Protein AF-A0A7C4KS42-F1 (afdb_monomer)

Radius of gyration: 18.34 Å; Cα contacts (8 Å, |Δi|>4): 132; chains: 1; bounding box: 39×32×66 Å

Sequence (143 aa):
MPRSVTRFLWTWLPLALYTGLIFSLSSIQAIPINLSFSYADKLLHGLEYFIFAFLLMRALLTVLWNRTAAKTLLLCWAVVLAVAIADESYQSIVPGRDSSPWDAVADMVGAVLGSLVFYGVFGVRLRRREERRAQTEAGAAPV

Secondary structure (DSSP, 8-state):
--HHHHHHHHHHHHHHHHHHHHHHHHTS-------SSTTHHHHHHHHHHHHHHHHHHHHHHHH-TTS-HHHHHHHHHHHHHHHHHHHHHHHTTSTT----HHHHHHHHHHHHHHHHHHHHHHHHHHHHHHHHHHHHHHHTS--

Structure (mmCIF, N/CA/C/O backbone):
data_AF-A0A7C4KS42-F1
#
_entry.id   AF-A0A7C4KS42-F1
#
loop_
_atom_site.group_PDB
_atom_site.id
_atom_site.type_symbol
_atom_site.label_atom_id
_atom_site.label_alt_id
_atom_site.label_comp_id
_atom_site.label_asym_id
_atom_site.label_entity_id
_atom_site.label_seq_id
_atom_site.pdbx_PDB_ins_code
_atom_site.Cartn_x
_atom_site.Cartn_y
_atom_site.Cartn_z
_atom_site.occupancy
_atom_site.B_iso_or_equiv
_atom_site.auth_seq_id
_atom_site.auth_comp_id
_atom_site.auth_asym_id
_atom_site.auth_atom_id
_atom_site.pdbx_PDB_model_num
ATOM 1 N N . MET A 1 1 ? -24.891 -17.347 3.557 1.00 53.91 1 MET A N 1
ATOM 2 C CA . MET A 1 1 ? -23.508 -17.391 4.089 1.00 53.91 1 MET A CA 1
ATOM 3 C C . MET A 1 1 ? -23.425 -16.556 5.360 1.00 53.91 1 MET A C 1
ATOM 5 O O . MET A 1 1 ? -24.173 -15.584 5.453 1.00 53.91 1 MET A O 1
ATOM 9 N N . PRO A 1 2 ? -22.571 -16.901 6.340 1.00 66.19 2 PRO A N 1
ATOM 10 C CA . PRO A 1 2 ? -22.379 -16.068 7.524 1.00 66.19 2 PRO A CA 1
ATOM 11 C C . PRO A 1 2 ? -21.954 -14.662 7.083 1.00 66.19 2 PRO A C 1
ATOM 13 O O . PRO A 1 2 ? -21.081 -14.528 6.225 1.00 66.19 2 PRO A O 1
ATOM 16 N N . ARG A 1 3 ? -22.552 -13.610 7.656 1.00 66.75 3 ARG A N 1
ATOM 17 C CA . ARG A 1 3 ? -22.280 -12.203 7.284 1.00 66.75 3 ARG A CA 1
ATOM 18 C C . ARG A 1 3 ? -20.784 -11.830 7.344 1.00 66.75 3 ARG A C 1
ATOM 20 O O . ARG A 1 3 ? -20.362 -10.895 6.667 1.00 66.75 3 ARG A O 1
ATOM 27 N N . SER A 1 4 ? -19.983 -12.566 8.118 1.00 69.88 4 SER A N 1
ATOM 28 C CA . SER A 1 4 ? -18.525 -12.434 8.213 1.00 69.88 4 SER A CA 1
ATOM 29 C C . SER A 1 4 ? -17.776 -12.940 6.973 1.00 69.88 4 SER A C 1
ATOM 31 O O . SER A 1 4 ? -16.873 -12.257 6.500 1.00 69.88 4 SER A O 1
ATOM 33 N N . VAL A 1 5 ? -18.174 -14.085 6.408 1.00 77.25 5 VAL A N 1
ATOM 34 C CA . VAL A 1 5 ? -17.507 -14.713 5.251 1.00 77.25 5 VAL A CA 1
ATOM 35 C C . VAL A 1 5 ? -17.701 -13.876 3.994 1.00 77.25 5 VAL A C 1
ATOM 37 O O . VAL A 1 5 ? -16.744 -13.597 3.279 1.00 77.25 5 VAL A O 1
ATOM 40 N N . THR A 1 6 ? -18.925 -13.397 3.755 1.00 82.19 6 THR A N 1
ATOM 41 C CA . THR A 1 6 ? -19.208 -12.499 2.629 1.00 82.19 6 THR A CA 1
ATOM 42 C C . THR A 1 6 ? -18.343 -11.243 2.734 1.00 82.19 6 THR A C 1
ATOM 44 O O . THR A 1 6 ? -17.637 -10.899 1.795 1.00 82.19 6 THR A O 1
ATOM 47 N N . ARG A 1 7 ? -18.306 -10.595 3.904 1.00 81.19 7 ARG A N 1
ATOM 48 C CA . ARG A 1 7 ? -17.503 -9.383 4.107 1.00 81.19 7 ARG A CA 1
ATOM 49 C C . ARG A 1 7 ? -16.008 -9.616 3.884 1.00 81.19 7 ARG A C 1
ATOM 51 O O . ARG A 1 7 ? -15.368 -8.752 3.298 1.00 81.19 7 ARG A O 1
ATOM 58 N N . PHE A 1 8 ? -15.484 -10.759 4.322 1.00 85.31 8 PHE A N 1
ATOM 59 C CA . PHE A 1 8 ? -14.105 -11.159 4.059 1.00 85.31 8 PHE A CA 1
ATOM 60 C C . PHE A 1 8 ? -13.852 -11.262 2.549 1.00 85.31 8 PHE A C 1
ATOM 62 O O . PHE A 1 8 ? -13.019 -10.538 2.013 1.00 85.31 8 PHE A O 1
ATOM 69 N N . LEU A 1 9 ? -14.632 -12.062 1.821 1.00 88.56 9 LEU A N 1
ATOM 70 C CA . LEU A 1 9 ? -14.445 -12.220 0.374 1.00 88.56 9 LEU A CA 1
ATOM 71 C C . LEU A 1 9 ? -14.521 -10.876 -0.370 1.00 88.56 9 LEU A C 1
ATOM 73 O O . LEU A 1 9 ? -13.659 -10.577 -1.188 1.00 88.56 9 LEU A O 1
ATOM 77 N N . TRP A 1 10 ? -15.473 -10.010 -0.020 1.00 91.06 10 TRP A N 1
ATOM 78 C CA . TRP A 1 10 ? -15.638 -8.688 -0.641 1.00 91.06 10 TRP A CA 1
ATOM 79 C C . TRP A 1 10 ? -14.492 -7.699 -0.376 1.00 91.06 10 TRP A C 1
ATOM 81 O O . TRP A 1 10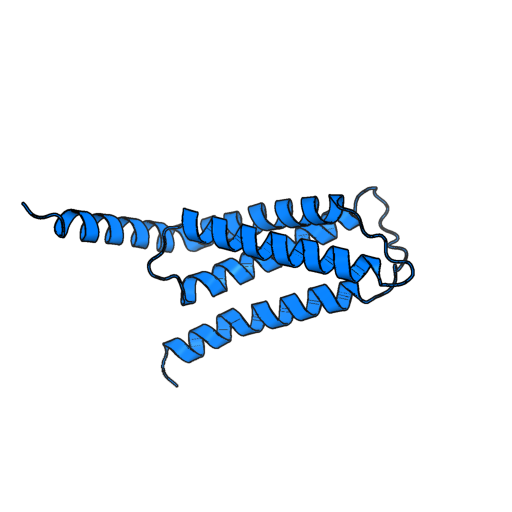 ? -14.317 -6.730 -1.125 1.00 91.06 10 TRP A O 1
ATOM 91 N N . THR A 1 11 ? -13.711 -7.886 0.689 1.00 90.94 11 THR A N 1
ATOM 92 C CA . THR A 1 11 ? -12.533 -7.046 0.949 1.00 90.94 11 THR A CA 1
ATOM 93 C C . THR A 1 11 ? -11.247 -7.654 0.423 1.00 90.94 11 THR A C 1
ATOM 95 O O . THR A 1 11 ? -10.417 -6.918 -0.104 1.00 90.94 11 THR A O 1
ATOM 98 N N . TRP A 1 12 ? -1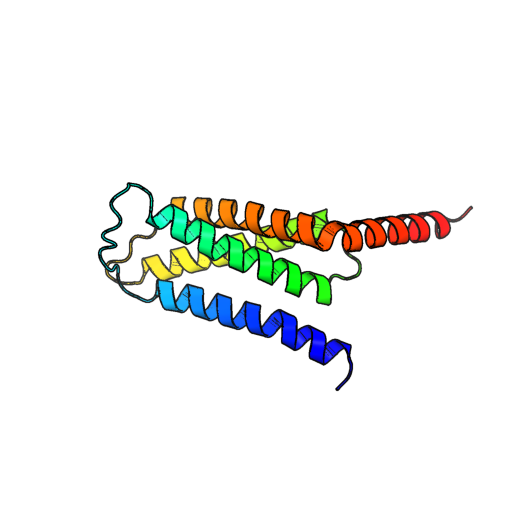1.104 -8.972 0.524 1.00 94.62 12 TRP A N 1
ATOM 99 C CA . TRP A 1 12 ? -9.884 -9.684 0.163 1.00 94.62 12 TRP A CA 1
ATOM 100 C C . TRP A 1 12 ? -9.793 -9.998 -1.330 1.00 94.62 12 TRP A C 1
ATOM 102 O O . TRP A 1 12 ? -8.700 -9.932 -1.880 1.00 94.62 12 TRP A O 1
ATOM 112 N N . LEU A 1 13 ? -10.916 -10.249 -2.014 1.00 95.88 13 LEU A N 1
ATOM 113 C CA . LEU A 1 13 ? -10.905 -10.511 -3.454 1.00 95.88 13 LEU A CA 1
ATOM 114 C C . LEU A 1 13 ? -10.367 -9.314 -4.259 1.00 95.88 13 LEU A C 1
ATOM 116 O O . LEU A 1 13 ? -9.454 -9.527 -5.049 1.00 95.88 13 LEU A O 1
ATOM 120 N N . PRO A 1 14 ? -10.819 -8.057 -4.052 1.00 96.81 14 PRO A N 1
ATOM 121 C CA . PRO A 1 14 ? -10.250 -6.928 -4.787 1.00 96.81 14 PRO A CA 1
ATOM 122 C C . PRO A 1 14 ? -8.769 -6.695 -4.483 1.00 96.81 14 PRO A C 1
ATOM 124 O O . PRO A 1 14 ? -8.036 -6.296 -5.375 1.00 96.81 14 PRO A O 1
ATOM 127 N N . LEU A 1 15 ? -8.326 -6.960 -3.247 1.00 97.12 15 LEU A N 1
ATOM 128 C CA . LEU A 1 15 ? -6.908 -6.886 -2.892 1.00 97.12 15 LEU A CA 1
ATOM 129 C C . LEU A 1 15 ? -6.100 -7.920 -3.684 1.00 97.12 15 LEU A C 1
ATOM 131 O O . LEU A 1 15 ? -5.119 -7.555 -4.315 1.00 97.12 15 LEU A O 1
ATOM 135 N N . ALA A 1 16 ? -6.544 -9.180 -3.697 1.00 97.31 16 ALA A N 1
ATOM 136 C CA . ALA A 1 16 ? -5.870 -10.256 -4.418 1.00 97.31 16 ALA A CA 1
ATOM 137 C C . ALA A 1 16 ? -5.842 -10.014 -5.936 1.00 97.31 16 ALA A C 1
ATOM 139 O O . ALA A 1 16 ? -4.808 -10.209 -6.570 1.00 97.31 16 ALA A O 1
ATOM 140 N N . LEU A 1 17 ? -6.955 -9.546 -6.511 1.00 97.88 17 LEU A N 1
ATOM 141 C CA . LEU A 1 17 ? -7.023 -9.169 -7.924 1.00 97.88 17 LEU A CA 1
ATOM 142 C C . LEU A 1 17 ? -6.064 -8.019 -8.243 1.00 97.88 17 LEU A C 1
ATOM 144 O O . LEU A 1 17 ? -5.397 -8.058 -9.270 1.00 97.88 17 LEU A O 1
ATOM 148 N N . TYR A 1 18 ? -5.968 -7.023 -7.360 1.00 98.31 18 TYR A N 1
ATOM 149 C CA . TYR A 1 18 ? -5.059 -5.898 -7.548 1.00 98.31 18 TYR A CA 1
ATOM 150 C C . TYR A 1 18 ? -3.590 -6.316 -7.404 1.00 98.31 18 TYR A C 1
ATOM 152 O O . TYR A 1 18 ? -2.768 -5.895 -8.202 1.00 98.31 18 TYR A O 1
ATOM 160 N N . THR A 1 19 ? -3.251 -7.211 -6.470 1.00 97.81 19 THR A N 1
ATOM 161 C CA . THR A 1 19 ? -1.910 -7.822 -6.419 1.00 97.81 19 THR A CA 1
ATOM 162 C C . THR A 1 19 ? -1.587 -8.557 -7.716 1.00 97.81 19 THR A C 1
ATOM 164 O O . THR A 1 19 ? -0.506 -8.383 -8.263 1.00 97.81 19 THR A O 1
ATOM 167 N N . GLY A 1 20 ? -2.530 -9.344 -8.243 1.00 97.75 20 GLY A N 1
ATOM 168 C CA . GLY A 1 20 ? -2.360 -10.002 -9.538 1.00 97.75 20 GLY A CA 1
ATOM 169 C C . GLY A 1 20 ? -2.150 -9.006 -10.680 1.00 97.75 20 GLY A C 1
ATOM 170 O O . GLY A 1 20 ? -1.325 -9.256 -11.555 1.00 97.75 20 GLY A O 1
ATOM 171 N N . LEU A 1 21 ? -2.852 -7.869 -10.653 1.00 97.31 21 LEU A N 1
ATOM 172 C CA . LEU A 1 21 ? -2.665 -6.785 -11.615 1.00 97.31 21 LEU A CA 1
ATOM 173 C C . LEU A 1 21 ? -1.244 -6.209 -11.551 1.00 97.31 21 LEU A C 1
ATOM 175 O O . LEU A 1 21 ? -0.623 -6.134 -12.604 1.00 97.31 21 LEU A O 1
ATOM 179 N N . ILE A 1 22 ? -0.726 -5.889 -10.358 1.00 97.00 22 ILE A N 1
ATOM 180 C CA . ILE A 1 22 ? 0.643 -5.366 -10.160 1.00 97.00 22 ILE A CA 1
ATOM 181 C C . ILE A 1 22 ? 1.662 -6.287 -10.842 1.00 97.00 22 ILE A C 1
ATOM 183 O O . ILE A 1 22 ? 2.314 -5.901 -11.806 1.00 97.00 22 ILE A O 1
ATOM 187 N N . PHE A 1 23 ? 1.701 -7.567 -10.453 1.00 96.38 23 PHE A N 1
ATOM 188 C CA . PHE A 1 23 ? 2.655 -8.522 -11.033 1.00 96.38 23 PHE A CA 1
ATOM 189 C C . PHE A 1 23 ? 2.432 -8.768 -12.534 1.00 96.38 23 PHE A C 1
ATOM 191 O O . PHE A 1 23 ? 3.384 -9.036 -13.268 1.00 96.38 23 PHE A O 1
ATOM 198 N N . SER A 1 24 ? 1.190 -8.655 -13.020 1.00 95.62 24 SER A N 1
ATOM 199 C CA . SER A 1 24 ? 0.908 -8.734 -14.458 1.00 95.62 24 SER A CA 1
ATOM 200 C C . SER A 1 24 ? 1.510 -7.546 -15.207 1.00 95.62 24 SER A C 1
ATOM 202 O O . SER A 1 24 ? 2.120 -7.747 -16.254 1.00 95.62 24 SER A O 1
ATOM 204 N N . LEU A 1 25 ? 1.391 -6.327 -14.674 1.00 93.00 25 LEU A N 1
ATOM 205 C CA . LEU A 1 25 ? 2.001 -5.129 -15.257 1.00 93.00 25 LEU A CA 1
ATOM 206 C C . LEU A 1 25 ? 3.533 -5.201 -15.204 1.00 93.00 25 LEU A C 1
ATOM 208 O O . LEU A 1 25 ? 4.193 -4.899 -16.202 1.00 93.00 25 LEU A O 1
ATOM 212 N N . SER A 1 26 ? 4.089 -5.691 -14.098 1.00 92.81 26 SER A N 1
ATOM 213 C CA . SER A 1 26 ? 5.528 -5.911 -13.923 1.00 92.81 26 SER A CA 1
ATOM 214 C C . SER A 1 26 ? 6.106 -6.974 -14.860 1.00 92.81 26 SER A C 1
ATOM 216 O O . SER A 1 26 ? 7.274 -6.892 -15.230 1.00 92.81 26 SER A O 1
ATOM 218 N N . SER A 1 27 ? 5.296 -7.939 -15.315 1.00 92.69 27 SER A N 1
ATOM 219 C CA . SER A 1 27 ? 5.726 -8.972 -16.277 1.00 92.69 27 SER A CA 1
ATOM 220 C C . SER A 1 27 ? 5.917 -8.456 -17.710 1.00 92.69 27 SER A C 1
ATOM 222 O O . SER A 1 27 ? 6.574 -9.100 -18.530 1.00 92.69 27 SER A O 1
ATOM 224 N N . ILE A 1 28 ? 5.328 -7.303 -18.036 1.00 90.25 28 ILE A N 1
ATOM 225 C CA . ILE A 1 28 ? 5.412 -6.703 -19.369 1.00 90.25 28 ILE A CA 1
ATOM 226 C C . ILE A 1 28 ? 6.795 -6.067 -19.508 1.00 90.25 28 ILE A C 1
ATOM 228 O O . ILE A 1 28 ? 7.189 -5.292 -18.644 1.00 90.25 28 ILE A O 1
ATOM 232 N N . GLN A 1 29 ? 7.521 -6.356 -20.590 1.00 86.31 29 GLN A N 1
ATOM 233 C CA . GLN A 1 29 ? 8.810 -5.714 -20.894 1.00 86.31 29 GLN A CA 1
ATOM 234 C C . GLN A 1 29 ? 8.666 -4.187 -20.954 1.00 86.31 29 GLN A C 1
ATOM 236 O O . GLN A 1 29 ? 7.573 -3.690 -21.226 1.00 86.31 29 GLN A O 1
ATOM 241 N N . ALA A 1 30 ? 9.746 -3.432 -20.725 1.00 74.00 30 ALA A N 1
ATOM 242 C CA . ALA A 1 30 ? 9.652 -1.975 -20.738 1.00 74.00 30 ALA A CA 1
ATOM 243 C C . ALA A 1 30 ? 9.087 -1.469 -22.073 1.00 74.00 30 ALA A C 1
ATOM 245 O O . ALA A 1 30 ? 9.714 -1.555 -23.130 1.00 74.00 30 ALA A O 1
ATOM 246 N N . ILE A 1 31 ? 7.876 -0.923 -22.003 1.00 67.88 31 ILE A N 1
ATOM 247 C CA . ILE A 1 31 ? 7.301 -0.129 -23.076 1.00 67.88 31 ILE A CA 1
ATOM 248 C C . ILE A 1 31 ? 7.905 1.264 -22.904 1.00 67.88 31 ILE A C 1
ATOM 250 O O . ILE A 1 31 ? 7.870 1.779 -21.785 1.00 67.88 31 ILE A O 1
ATOM 254 N N . PRO A 1 32 ? 8.452 1.900 -23.952 1.00 64.94 32 PRO A N 1
ATOM 255 C CA . PRO A 1 32 ? 8.870 3.290 -23.858 1.00 64.94 32 PRO A CA 1
ATOM 256 C C . PRO A 1 32 ? 7.653 4.146 -23.493 1.00 64.94 32 PRO A C 1
ATOM 258 O O . PRO A 1 32 ? 6.777 4.419 -24.317 1.00 64.94 32 PRO A O 1
ATOM 261 N N . ILE A 1 33 ? 7.576 4.532 -22.222 1.00 63.75 33 ILE A N 1
ATOM 262 C CA . ILE A 1 33 ? 6.553 5.438 -21.727 1.00 63.75 33 ILE A CA 1
ATOM 263 C C . ILE A 1 33 ? 6.957 6.829 -22.216 1.00 63.75 33 ILE A C 1
ATOM 265 O O . ILE A 1 33 ? 7.825 7.477 -21.639 1.00 63.75 33 ILE A O 1
ATOM 269 N N . ASN A 1 34 ? 6.327 7.293 -23.297 1.00 64.12 34 ASN A N 1
ATOM 270 C CA . ASN A 1 34 ? 6.493 8.650 -23.831 1.00 64.12 34 ASN A CA 1
ATOM 271 C C . ASN A 1 34 ? 5.784 9.692 -22.941 1.00 64.12 34 ASN A C 1
ATOM 273 O O . ASN A 1 34 ? 5.003 10.511 -23.427 1.00 64.12 34 ASN A O 1
ATOM 277 N N . LEU A 1 35 ? 6.001 9.645 -21.625 1.00 68.38 35 LEU A N 1
ATOM 278 C CA . LEU A 1 35 ? 5.584 10.711 -20.722 1.00 68.38 35 LEU A CA 1
ATOM 279 C C . LEU A 1 35 ? 6.700 11.753 -20.689 1.00 68.38 35 LEU A C 1
ATOM 281 O O . LEU A 1 35 ? 7.862 11.452 -20.446 1.00 68.38 35 LEU A O 1
ATOM 285 N N . SER A 1 36 ? 6.339 12.997 -20.981 1.00 66.25 36 SER A N 1
ATOM 286 C CA . SER A 1 36 ? 7.270 14.089 -21.275 1.00 66.25 36 SER A CA 1
ATOM 287 C C . SER A 1 36 ? 7.995 14.672 -20.052 1.00 66.25 36 SER A C 1
ATOM 289 O O . SER A 1 36 ? 8.570 15.753 -20.162 1.00 66.25 36 SER A O 1
ATOM 291 N N . PHE A 1 37 ? 7.956 14.019 -18.884 1.00 74.81 37 PHE A N 1
ATOM 292 C CA . PHE A 1 37 ? 8.604 14.503 -17.663 1.00 74.81 37 PHE A CA 1
ATOM 293 C C . PHE A 1 37 ? 9.428 13.401 -16.986 1.00 74.81 37 PHE A C 1
ATOM 295 O O . PHE A 1 37 ? 9.019 12.242 -16.932 1.00 74.81 37 PHE A O 1
ATOM 302 N N . SER A 1 38 ? 10.599 13.772 -16.461 1.00 72.38 38 SER A N 1
ATOM 303 C CA . SER A 1 38 ? 11.434 12.872 -15.659 1.00 72.38 38 SER A CA 1
ATOM 304 C C . SER A 1 38 ? 10.658 12.383 -14.433 1.00 72.38 38 SER A C 1
ATOM 306 O O . SER A 1 38 ? 9.966 13.183 -13.807 1.00 72.38 38 SER A O 1
ATOM 308 N N . TYR A 1 39 ? 10.811 11.105 -14.068 1.00 82.50 39 TYR A N 1
ATOM 309 C CA . TYR A 1 39 ? 10.186 10.448 -12.902 1.00 82.50 39 TYR A CA 1
ATOM 310 C C . TYR A 1 39 ? 8.712 10.031 -13.050 1.00 82.50 39 TYR A C 1
ATOM 312 O O . TYR A 1 39 ? 8.043 9.745 -12.053 1.00 82.50 39 TYR A O 1
ATOM 320 N N . ALA A 1 40 ? 8.178 9.992 -14.272 1.00 86.31 40 ALA A N 1
ATOM 321 C CA . ALA A 1 40 ? 6.809 9.537 -14.513 1.00 86.31 40 ALA A CA 1
ATOM 322 C C . ALA A 1 40 ? 6.561 8.086 -14.070 1.00 86.31 40 ALA A C 1
ATOM 324 O O . ALA A 1 40 ? 5.514 7.777 -13.508 1.00 86.31 40 ALA A O 1
ATOM 325 N N . ASP A 1 41 ? 7.551 7.225 -14.266 1.00 86.56 41 ASP A N 1
ATOM 326 C CA . ASP A 1 41 ? 7.626 5.868 -13.734 1.00 86.56 41 ASP A CA 1
ATOM 327 C C . ASP A 1 41 ? 7.469 5.837 -12.206 1.00 86.56 41 ASP A C 1
ATOM 329 O O . ASP A 1 41 ? 6.600 5.134 -11.694 1.00 86.56 41 ASP A O 1
ATOM 333 N N . LYS A 1 42 ? 8.193 6.691 -11.474 1.00 91.00 42 LYS A N 1
ATOM 334 C CA . LYS A 1 42 ? 8.136 6.737 -9.999 1.00 91.00 42 LYS A CA 1
ATOM 335 C C . LYS A 1 42 ? 6.757 7.189 -9.509 1.00 91.00 42 LYS A C 1
ATOM 337 O O . LYS A 1 42 ? 6.26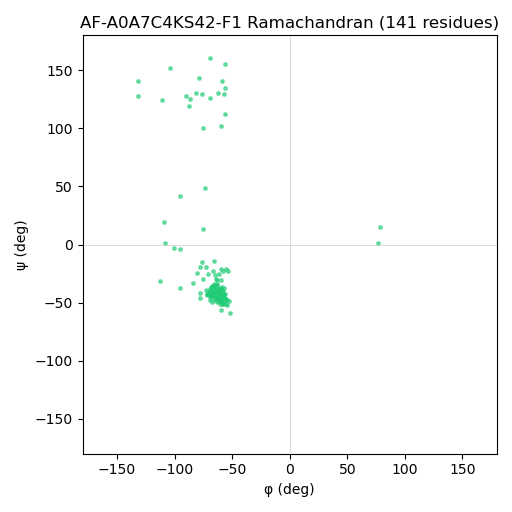9 6.719 -8.484 1.00 91.00 42 LYS A O 1
ATOM 342 N N . LEU A 1 43 ? 6.088 8.083 -10.243 1.00 92.31 43 LEU A N 1
ATOM 343 C CA . LEU A 1 43 ? 4.704 8.457 -9.933 1.00 92.31 43 LEU A CA 1
ATOM 344 C C . LEU A 1 43 ? 3.717 7.311 -10.173 1.00 92.31 43 LEU A C 1
ATOM 346 O O . LEU A 1 43 ? 2.759 7.186 -9.408 1.00 92.31 43 LEU A O 1
ATOM 350 N N . LEU A 1 44 ? 3.932 6.485 -11.201 1.00 92.69 44 LEU A N 1
ATOM 351 C CA . LEU A 1 44 ? 3.100 5.306 -11.454 1.00 92.69 44 LEU A CA 1
ATOM 352 C C . LEU A 1 44 ? 3.257 4.275 -10.334 1.00 92.69 44 LEU A C 1
ATOM 354 O O . LEU A 1 44 ? 2.240 3.843 -9.797 1.00 92.69 44 LEU A O 1
ATOM 358 N N . HIS A 1 45 ? 4.490 3.988 -9.916 1.00 94.62 45 HIS A N 1
ATOM 359 C CA . HIS A 1 45 ? 4.807 3.155 -8.749 1.00 94.62 45 HIS A CA 1
ATOM 360 C C . HIS A 1 45 ? 4.114 3.665 -7.474 1.00 94.62 45 HIS A C 1
ATOM 362 O O . HIS A 1 45 ? 3.318 2.970 -6.833 1.00 94.62 45 HIS A O 1
ATOM 368 N N . GLY A 1 46 ? 4.282 4.956 -7.172 1.00 97.12 46 GLY A N 1
ATOM 369 C CA . GLY A 1 46 ? 3.608 5.582 -6.035 1.00 97.12 46 GLY A CA 1
ATOM 370 C C . GLY A 1 46 ? 2.077 5.498 -6.105 1.00 97.12 46 GLY A C 1
ATOM 371 O O . GLY A 1 46 ? 1.425 5.235 -5.092 1.00 97.12 46 GLY A O 1
ATOM 372 N N . LEU A 1 47 ? 1.468 5.691 -7.278 1.00 97.06 47 LEU A N 1
ATOM 373 C CA . LEU A 1 47 ? 0.014 5.579 -7.442 1.00 97.06 47 LEU A CA 1
ATOM 374 C C . LEU A 1 47 ? -0.471 4.128 -7.318 1.00 97.06 47 LEU A C 1
ATOM 376 O O . LEU A 1 47 ? -1.510 3.869 -6.704 1.00 97.06 47 LEU A O 1
ATOM 380 N N . GLU A 1 48 ? 0.276 3.184 -7.876 1.00 97.31 48 GLU A N 1
ATOM 381 C CA . GLU A 1 48 ? -0.035 1.763 -7.821 1.00 97.31 48 GLU A CA 1
ATOM 382 C C . GLU A 1 48 ? -0.104 1.281 -6.369 1.00 97.31 48 GLU A C 1
ATOM 384 O O . GLU A 1 48 ? -1.133 0.745 -5.929 1.00 97.31 48 GLU A O 1
ATOM 389 N N . TYR A 1 49 ? 0.933 1.576 -5.586 1.00 98.38 49 TYR A N 1
ATOM 390 C CA . TYR A 1 49 ? 0.997 1.167 -4.188 1.00 98.38 49 TYR A CA 1
ATOM 391 C C . TYR A 1 49 ? 0.150 2.028 -3.246 1.00 98.38 49 TYR A C 1
ATOM 393 O O . TYR A 1 49 ? -0.258 1.549 -2.182 1.00 98.38 49 TYR A O 1
ATOM 401 N N . PHE A 1 50 ? -0.225 3.248 -3.645 1.00 98.56 50 PHE A N 1
ATOM 402 C CA . PHE A 1 50 ? -1.286 4.011 -2.979 1.00 98.56 50 PHE A CA 1
ATOM 403 C C . PHE A 1 50 ? -2.610 3.242 -2.982 1.00 98.56 50 PHE A C 1
ATOM 405 O O . PHE A 1 50 ? -3.231 3.056 -1.926 1.00 98.56 50 PHE A O 1
ATOM 412 N N . ILE A 1 51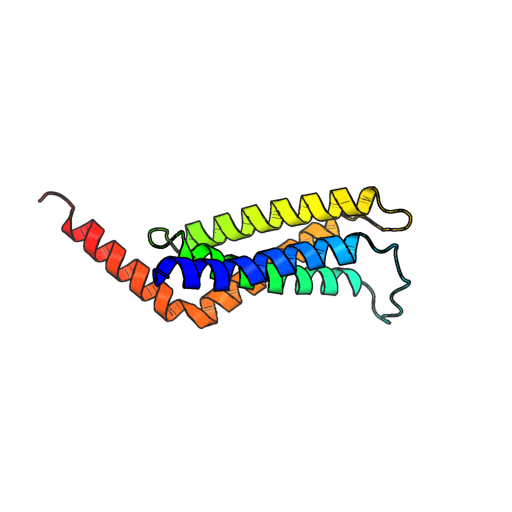 ? -3.036 2.760 -4.153 1.00 98.38 51 ILE A N 1
ATOM 413 C CA . ILE A 1 51 ? -4.287 2.006 -4.291 1.00 98.38 51 ILE A CA 1
ATOM 414 C C . ILE A 1 51 ? -4.167 0.672 -3.550 1.00 98.38 51 ILE A C 1
ATOM 416 O O . ILE A 1 51 ? -5.075 0.303 -2.794 1.00 98.38 51 ILE A O 1
ATOM 420 N N . PHE A 1 52 ? -3.033 -0.019 -3.695 1.00 98.56 52 PHE A N 1
ATOM 421 C CA . PHE A 1 52 ? -2.773 -1.274 -2.993 1.00 98.56 52 PHE A CA 1
ATOM 422 C C . PHE A 1 52 ? -2.882 -1.117 -1.469 1.00 98.56 52 PHE A C 1
ATOM 424 O O . PHE A 1 52 ? -3.642 -1.851 -0.831 1.00 98.56 52 PHE A O 1
ATOM 431 N N . ALA A 1 53 ? -2.217 -0.122 -0.873 1.00 98.12 53 ALA A N 1
ATOM 432 C CA . ALA A 1 53 ? -2.271 0.121 0.569 1.00 98.12 53 ALA A CA 1
ATOM 433 C C . ALA A 1 53 ? -3.678 0.502 1.049 1.00 98.12 53 ALA A C 1
ATOM 435 O O . ALA A 1 53 ? -4.116 0.051 2.111 1.00 98.12 53 ALA A O 1
ATOM 436 N N . PHE A 1 54 ? -4.429 1.277 0.263 1.00 97.25 54 PHE A N 1
ATOM 437 C CA . PHE A 1 54 ? -5.824 1.593 0.574 1.00 97.25 54 PHE A CA 1
ATOM 438 C C . PHE A 1 54 ? -6.695 0.323 0.625 1.00 97.25 54 PHE A C 1
ATOM 440 O O . PHE A 1 54 ? -7.474 0.121 1.567 1.00 97.25 54 PHE A O 1
ATOM 447 N N . LEU A 1 55 ? -6.554 -0.569 -0.361 1.00 96.94 55 LEU A N 1
ATOM 448 C CA . LEU A 1 55 ? -7.266 -1.851 -0.402 1.00 96.94 55 LEU A CA 1
ATOM 449 C C . LEU A 1 55 ? -6.823 -2.790 0.725 1.00 96.94 55 LEU A C 1
ATOM 451 O O . LEU A 1 55 ? -7.669 -3.454 1.334 1.00 96.94 55 LEU A O 1
ATOM 455 N N . LEU A 1 56 ? -5.530 -2.811 1.038 1.00 97.00 56 LEU A N 1
ATOM 456 C CA . LEU A 1 56 ? -4.963 -3.624 2.103 1.00 97.00 56 LEU A CA 1
ATOM 457 C C . LEU A 1 56 ? -5.480 -3.181 3.473 1.00 97.00 56 LEU A C 1
ATOM 459 O O . LEU A 1 56 ? -5.962 -4.016 4.236 1.00 97.00 56 LEU A O 1
ATOM 463 N N . MET A 1 57 ? -5.494 -1.878 3.764 1.00 94.38 57 MET A N 1
ATOM 464 C CA . MET A 1 57 ? -6.092 -1.343 4.993 1.00 94.38 57 MET A CA 1
ATOM 465 C C . MET A 1 57 ? -7.560 -1.762 5.134 1.00 94.38 57 MET A C 1
ATOM 467 O O . MET A 1 57 ? -7.991 -2.204 6.204 1.00 94.38 57 MET A O 1
ATOM 471 N N . ARG A 1 58 ? -8.328 -1.702 4.038 1.00 92.44 58 ARG A N 1
ATOM 472 C CA . ARG A 1 58 ? -9.723 -2.167 4.008 1.00 92.44 58 ARG A CA 1
ATOM 473 C C . ARG A 1 58 ? -9.844 -3.651 4.361 1.00 92.44 58 ARG A C 1
ATOM 475 O O . ARG A 1 58 ? -10.746 -4.013 5.120 1.00 92.44 58 ARG A O 1
ATOM 482 N N . ALA A 1 59 ? -8.962 -4.494 3.827 1.00 93.00 59 ALA A N 1
ATOM 483 C CA . ALA A 1 59 ? -8.941 -5.929 4.094 1.00 93.00 59 ALA A CA 1
ATOM 484 C C . ALA A 1 59 ? -8.516 -6.237 5.538 1.00 93.00 59 ALA A C 1
ATOM 486 O O . ALA A 1 59 ? -9.227 -6.959 6.244 1.00 93.00 59 ALA A O 1
ATOM 487 N N . LEU A 1 60 ? -7.438 -5.620 6.026 1.00 91.50 60 LEU A N 1
ATOM 488 C CA . LEU A 1 60 ? -6.912 -5.818 7.380 1.00 91.50 60 LEU A CA 1
ATOM 489 C C . LEU A 1 60 ? -7.950 -5.503 8.461 1.00 91.50 60 LEU A C 1
ATOM 491 O O . LEU A 1 60 ? -8.061 -6.240 9.440 1.00 91.50 60 LEU A O 1
ATOM 495 N N . LEU A 1 61 ? -8.793 -4.486 8.269 1.00 87.25 61 LEU A N 1
ATOM 496 C CA . LEU A 1 61 ? -9.855 -4.153 9.225 1.00 87.25 61 LEU A CA 1
ATOM 497 C C . LEU A 1 61 ? -10.961 -5.206 9.369 1.00 87.25 61 LEU A C 1
ATOM 499 O O . LEU A 1 61 ? -11.755 -5.118 10.313 1.00 87.25 61 LEU A O 1
ATOM 503 N N . THR A 1 62 ? -11.051 -6.171 8.452 1.00 84.88 62 THR A N 1
ATOM 504 C CA . THR A 1 62 ? -12.002 -7.287 8.572 1.00 84.88 62 THR A CA 1
ATOM 505 C C . THR A 1 62 ? -11.506 -8.394 9.494 1.00 84.88 62 THR A C 1
ATOM 507 O O . THR A 1 62 ? -12.333 -9.092 10.074 1.00 84.88 62 THR A O 1
ATOM 510 N N . VAL A 1 63 ? -10.188 -8.519 9.676 1.00 83.88 63 VAL A N 1
ATOM 511 C CA . VAL A 1 63 ? -9.561 -9.592 10.467 1.00 83.88 63 VAL A CA 1
ATOM 512 C C . VAL A 1 63 ? -8.895 -9.074 11.744 1.00 83.88 63 VAL A C 1
ATOM 514 O O . VAL A 1 63 ? -8.921 -9.744 12.772 1.00 83.88 63 VAL A O 1
ATOM 517 N N . LEU A 1 64 ? -8.374 -7.845 11.738 1.00 80.38 64 LEU A N 1
ATOM 518 C CA . LEU A 1 64 ? -7.676 -7.227 12.870 1.00 80.38 64 LEU A CA 1
ATOM 519 C C . LEU A 1 64 ? -8.591 -6.355 13.731 1.00 80.38 64 LEU A C 1
ATOM 521 O O . LEU A 1 64 ? -8.202 -5.281 14.183 1.00 80.38 64 LEU A O 1
ATOM 525 N N . TRP A 1 65 ? -9.815 -6.817 13.988 1.00 67.25 65 TRP A N 1
ATOM 526 C CA . TRP A 1 65 ? -10.825 -6.021 14.694 1.00 67.25 65 TRP A CA 1
ATOM 527 C C . TRP A 1 65 ? -10.389 -5.548 16.097 1.00 67.25 65 TRP A C 1
ATOM 529 O O . TRP A 1 65 ? -10.911 -4.543 16.571 1.00 67.25 65 TRP A O 1
ATOM 539 N N . ASN A 1 66 ? -9.421 -6.236 16.718 1.00 66.62 66 ASN A N 1
ATOM 540 C CA . ASN A 1 66 ? -8.907 -5.963 18.064 1.00 66.62 66 ASN A CA 1
ATOM 541 C C . ASN A 1 66 ? -7.472 -5.378 18.092 1.00 66.62 66 ASN A C 1
ATOM 543 O O . ASN A 1 66 ? -6.766 -5.482 19.097 1.00 66.62 66 ASN A O 1
ATOM 547 N N . ARG A 1 67 ? -6.979 -4.811 16.983 1.00 77.00 67 ARG A N 1
ATOM 548 C CA . ARG A 1 67 ? -5.666 -4.136 16.928 1.00 77.00 67 ARG A CA 1
ATOM 549 C C . ARG A 1 67 ? -5.841 -2.615 16.908 1.00 77.00 67 ARG A C 1
ATOM 551 O O . ARG A 1 67 ? -6.845 -2.107 16.420 1.00 77.00 67 ARG A O 1
ATOM 558 N N . THR A 1 68 ? -4.850 -1.894 17.433 1.00 84.00 68 THR A N 1
ATOM 559 C CA . THR A 1 68 ? -4.800 -0.424 17.356 1.00 84.00 68 THR A CA 1
ATOM 560 C C . THR A 1 68 ? -4.547 0.039 15.920 1.00 84.00 68 THR A C 1
ATOM 562 O O . THR A 1 68 ? -4.031 -0.723 15.090 1.00 84.00 68 THR A O 1
ATOM 565 N N . ALA A 1 69 ? -4.866 1.300 15.626 1.00 84.50 69 ALA A N 1
ATOM 566 C CA . ALA A 1 69 ? -4.584 1.918 14.336 1.00 84.50 69 ALA A CA 1
ATOM 567 C C . ALA A 1 69 ? -3.099 1.828 13.977 1.00 84.50 69 ALA A C 1
ATOM 569 O O . ALA A 1 69 ? -2.760 1.370 12.890 1.00 84.50 69 ALA A O 1
ATOM 570 N N . ALA A 1 70 ? -2.220 2.158 14.927 1.00 87.38 70 ALA A N 1
ATOM 571 C CA . ALA A 1 70 ? -0.772 2.102 14.737 1.00 87.38 70 ALA A CA 1
ATOM 572 C C . ALA A 1 70 ? -0.280 0.695 14.359 1.00 87.38 70 ALA A C 1
ATOM 574 O O . ALA A 1 70 ? 0.484 0.541 13.411 1.00 87.38 70 ALA A O 1
ATOM 575 N N . LYS A 1 71 ? -0.767 -0.353 15.043 1.00 89.56 71 LYS A N 1
ATOM 576 C CA . LYS A 1 71 ? -0.409 -1.747 14.718 1.00 89.56 71 LYS A CA 1
ATOM 577 C C . LYS A 1 71 ? -0.915 -2.160 13.335 1.00 89.56 71 LYS A C 1
ATOM 579 O O . LYS A 1 71 ? -0.251 -2.929 12.650 1.00 89.56 71 LYS A O 1
ATOM 584 N N . THR A 1 72 ? -2.081 -1.658 12.934 1.00 90.88 72 THR A N 1
ATOM 585 C CA . THR A 1 72 ? -2.663 -1.939 11.615 1.00 90.88 72 THR A CA 1
ATOM 586 C C . THR A 1 72 ? -1.873 -1.247 10.502 1.00 90.88 72 THR A C 1
ATOM 588 O O . THR A 1 72 ? -1.575 -1.885 9.499 1.00 90.88 72 THR A O 1
ATOM 591 N N . LEU A 1 73 ? -1.478 0.016 10.703 1.00 93.00 73 LEU A N 1
ATOM 592 C CA . LEU A 1 73 ? -0.626 0.766 9.774 1.00 93.00 73 LEU A CA 1
ATOM 593 C C . LEU A 1 73 ? 0.749 0.116 9.622 1.00 93.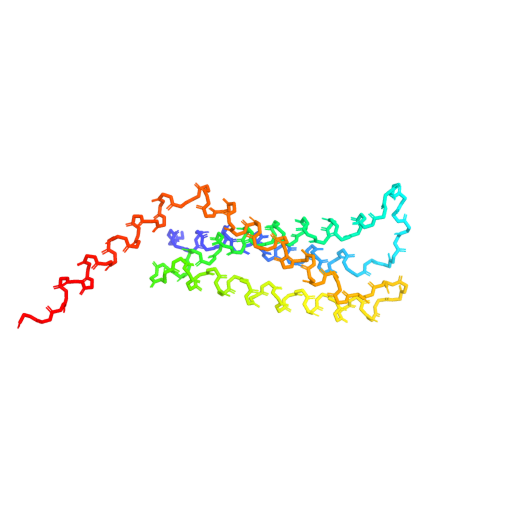00 73 LEU A C 1
ATOM 595 O O . LEU A 1 73 ? 1.187 -0.114 8.502 1.00 93.00 73 LEU A O 1
ATOM 599 N N . LEU A 1 74 ? 1.388 -0.256 10.735 1.00 94.75 74 LEU A N 1
ATOM 600 C CA . LEU A 1 74 ? 2.694 -0.911 10.700 1.00 94.75 74 LEU A CA 1
ATOM 601 C C . LEU A 1 74 ? 2.643 -2.230 9.923 1.00 94.75 74 LEU A C 1
ATOM 603 O O . LEU A 1 74 ? 3.517 -2.491 9.102 1.00 94.75 74 LEU A O 1
ATOM 607 N N . LEU A 1 75 ? 1.605 -3.045 10.144 1.00 95.44 75 LEU A N 1
ATOM 608 C CA . LEU A 1 75 ? 1.430 -4.274 9.374 1.00 95.44 75 LEU A CA 1
ATOM 609 C C . LEU A 1 75 ? 1.172 -3.981 7.893 1.00 95.44 75 LEU A C 1
ATOM 611 O O . LEU A 1 75 ? 1.734 -4.663 7.044 1.00 95.44 75 LEU A O 1
ATOM 615 N N . CYS A 1 76 ? 0.345 -2.979 7.582 1.00 96.38 76 CYS A N 1
ATOM 616 C CA . CYS A 1 76 ? 0.105 -2.559 6.205 1.00 96.38 76 CYS A CA 1
ATOM 617 C C . CYS A 1 76 ? 1.424 -2.210 5.511 1.00 96.38 76 CYS A C 1
ATOM 619 O O . CYS A 1 76 ? 1.708 -2.751 4.452 1.00 96.38 76 CYS A O 1
ATOM 621 N N . TRP A 1 77 ? 2.252 -1.364 6.122 1.00 97.88 77 TRP A N 1
ATOM 622 C CA . TRP A 1 77 ? 3.535 -0.949 5.557 1.00 97.88 77 TRP A CA 1
ATOM 623 C C . TRP A 1 77 ? 4.533 -2.098 5.444 1.00 97.88 77 TRP A C 1
ATOM 625 O O . TRP A 1 77 ? 5.224 -2.188 4.440 1.00 97.88 77 TRP A O 1
ATOM 635 N N . ALA A 1 78 ? 4.570 -3.011 6.417 1.00 98.06 78 ALA A N 1
ATOM 636 C CA . ALA A 1 78 ? 5.419 -4.197 6.337 1.00 98.06 78 ALA A CA 1
ATOM 637 C C . ALA A 1 78 ? 5.023 -5.114 5.168 1.00 98.06 78 ALA A C 1
ATOM 639 O O . ALA A 1 78 ? 5.886 -5.607 4.447 1.00 98.06 78 ALA A O 1
ATOM 640 N N . VAL A 1 79 ? 3.718 -5.321 4.958 1.00 98.12 79 VAL A N 1
ATOM 641 C CA . VAL A 1 79 ? 3.209 -6.118 3.833 1.00 98.12 79 VAL A CA 1
ATOM 642 C C . VAL A 1 79 ? 3.474 -5.414 2.505 1.00 98.12 79 VAL A C 1
ATOM 644 O O . VAL A 1 79 ? 3.918 -6.066 1.570 1.00 98.12 79 VAL A O 1
ATOM 647 N N . VAL A 1 80 ? 3.243 -4.101 2.419 1.00 98.44 80 VAL A N 1
ATOM 648 C CA . VAL A 1 80 ? 3.543 -3.326 1.206 1.00 98.44 80 VAL A CA 1
ATOM 649 C C . VAL A 1 80 ? 5.026 -3.407 0.869 1.00 98.44 80 VAL A C 1
ATOM 651 O O . VAL A 1 80 ? 5.347 -3.756 -0.258 1.00 98.44 80 VAL A O 1
ATOM 654 N N . LEU A 1 81 ? 5.917 -3.186 1.837 1.00 98.31 81 LEU A N 1
ATOM 655 C CA . LEU A 1 81 ? 7.358 -3.279 1.617 1.00 98.31 81 LEU A CA 1
ATOM 656 C C . LEU A 1 81 ? 7.767 -4.667 1.106 1.00 98.31 81 LEU A C 1
ATOM 658 O O . LEU A 1 81 ? 8.573 -4.772 0.189 1.00 98.31 81 LEU A O 1
ATOM 662 N N . ALA A 1 82 ? 7.198 -5.733 1.674 1.00 98.31 82 ALA A N 1
ATOM 663 C CA . ALA A 1 82 ? 7.467 -7.091 1.215 1.00 98.31 82 ALA A CA 1
ATOM 664 C C . ALA A 1 82 ? 6.999 -7.321 -0.233 1.00 98.31 82 ALA A C 1
ATOM 666 O O . ALA A 1 82 ? 7.702 -7.978 -0.998 1.00 98.31 82 ALA A O 1
ATOM 667 N N . VAL A 1 83 ? 5.837 -6.777 -0.610 1.00 98.19 83 VAL A N 1
ATOM 668 C CA . VAL A 1 83 ? 5.314 -6.866 -1.982 1.00 98.19 83 VAL A CA 1
ATOM 669 C C . VAL A 1 83 ? 6.159 -6.031 -2.947 1.00 98.19 83 VAL A C 1
ATOM 671 O O . VAL A 1 83 ? 6.532 -6.565 -3.980 1.00 98.19 83 VAL A O 1
ATOM 674 N N . ALA A 1 84 ? 6.547 -4.807 -2.581 1.00 97.56 84 ALA A N 1
ATOM 675 C CA . ALA A 1 84 ? 7.422 -3.940 -3.378 1.00 97.56 84 ALA A CA 1
ATOM 676 C C . ALA A 1 84 ? 8.788 -4.586 -3.649 1.00 97.56 84 ALA A C 1
ATOM 678 O O . ALA A 1 84 ? 9.254 -4.639 -4.781 1.00 97.56 84 ALA A O 1
ATOM 679 N N . ILE A 1 85 ? 9.410 -5.180 -2.624 1.00 97.44 85 ILE A N 1
ATOM 680 C CA . ILE A 1 85 ? 10.671 -5.919 -2.793 1.00 97.44 85 ILE A CA 1
ATOM 681 C C . ILE A 1 85 ? 10.481 -7.129 -3.717 1.00 97.44 85 ILE A C 1
ATOM 683 O O . ILE A 1 85 ? 11.351 -7.419 -4.540 1.00 97.44 85 ILE A O 1
ATOM 687 N N . ALA A 1 86 ? 9.370 -7.857 -3.572 1.00 97.56 86 ALA A N 1
ATOM 688 C CA . ALA A 1 86 ? 9.069 -8.998 -4.430 1.00 97.56 86 ALA A CA 1
ATOM 689 C C . ALA A 1 86 ? 8.820 -8.572 -5.884 1.00 97.56 86 ALA A C 1
ATOM 691 O O . ALA A 1 86 ? 9.235 -9.286 -6.795 1.00 97.56 86 ALA A O 1
ATOM 692 N N . ASP A 1 87 ? 8.183 -7.423 -6.090 1.00 96.19 87 ASP A N 1
ATOM 693 C CA . ASP A 1 87 ? 7.912 -6.858 -7.404 1.00 96.19 87 ASP A CA 1
ATOM 694 C C . ASP A 1 87 ? 9.204 -6.431 -8.107 1.00 96.19 87 ASP A C 1
ATOM 696 O O . ASP A 1 87 ? 9.485 -6.922 -9.195 1.00 96.19 87 ASP A O 1
ATOM 700 N N . GLU A 1 88 ? 10.074 -5.672 -7.436 1.00 95.81 88 GLU A N 1
ATOM 701 C CA . GLU A 1 88 ? 11.406 -5.318 -7.949 1.00 95.81 88 GLU A CA 1
ATOM 702 C C . GLU A 1 88 ? 12.252 -6.558 -8.270 1.00 95.81 88 GLU A C 1
ATOM 704 O O . GLU A 1 88 ? 12.863 -6.673 -9.335 1.00 95.81 88 GLU A O 1
ATOM 709 N N . SER A 1 89 ? 12.229 -7.554 -7.380 1.00 96.12 89 SER A N 1
ATOM 710 C CA . SER A 1 89 ? 12.920 -8.827 -7.614 1.00 96.12 89 SER A CA 1
ATOM 711 C C . SER A 1 89 ? 12.371 -9.550 -8.847 1.00 96.12 89 SER A C 1
ATOM 713 O O . SER A 1 89 ? 13.138 -10.140 -9.608 1.00 96.12 89 SER A O 1
ATOM 715 N N . TYR A 1 90 ? 11.057 -9.499 -9.071 1.00 95.50 90 TYR A N 1
ATOM 716 C CA . TYR A 1 90 ? 10.422 -10.079 -10.250 1.00 95.50 90 TYR A CA 1
ATOM 717 C C . TYR A 1 90 ? 10.738 -9.284 -11.522 1.00 95.50 90 TYR A C 1
ATOM 719 O O . TYR A 1 90 ? 11.066 -9.882 -12.543 1.00 95.50 90 TYR A O 1
ATOM 727 N N . GLN A 1 91 ? 10.730 -7.954 -11.470 1.00 94.12 91 GLN A N 1
ATOM 728 C CA . GLN A 1 91 ? 11.108 -7.111 -12.604 1.00 94.12 91 GLN A CA 1
ATOM 729 C C . GLN A 1 91 ? 12.575 -7.314 -13.003 1.00 94.12 91 GLN A C 1
ATOM 731 O O . GLN A 1 91 ? 12.875 -7.344 -14.195 1.00 94.12 91 GLN A O 1
ATOM 736 N N . SER A 1 92 ? 13.475 -7.564 -12.043 1.00 94.38 92 SER A N 1
ATOM 737 C CA . SER A 1 92 ? 14.905 -7.807 -12.307 1.00 94.38 92 SER A CA 1
ATOM 738 C C . SER A 1 92 ? 15.191 -9.011 -13.221 1.00 94.38 92 SER A C 1
ATOM 740 O O . SER A 1 92 ? 16.252 -9.080 -13.843 1.00 94.38 92 SER A O 1
ATOM 742 N N . ILE A 1 93 ? 14.245 -9.954 -13.329 1.00 95.31 93 ILE A N 1
ATOM 743 C CA . ILE A 1 93 ? 14.344 -11.124 -14.214 1.00 95.31 93 ILE A CA 1
ATOM 744 C C . ILE A 1 93 ? 13.542 -10.967 -15.516 1.00 95.31 93 ILE A C 1
ATOM 746 O O . ILE A 1 93 ? 13.590 -11.857 -16.368 1.00 95.31 93 ILE A O 1
ATOM 750 N N . VAL A 1 94 ? 12.814 -9.859 -15.698 1.00 93.75 94 VAL A N 1
ATOM 751 C CA . VAL A 1 94 ? 12.053 -9.560 -16.920 1.00 93.75 94 VAL A CA 1
ATOM 752 C C . VAL A 1 94 ? 12.969 -8.840 -17.921 1.00 93.75 94 VAL A C 1
ATOM 754 O O . VAL A 1 94 ? 13.461 -7.747 -17.639 1.00 93.75 94 VAL A O 1
ATOM 757 N N . PRO A 1 95 ? 13.207 -9.400 -19.122 1.00 91.00 95 PRO A N 1
ATOM 758 C CA . PRO A 1 95 ? 14.094 -8.783 -20.102 1.00 91.00 95 PRO A CA 1
ATOM 759 C C . PRO A 1 95 ? 13.662 -7.363 -20.476 1.00 91.00 95 PRO A C 1
ATOM 761 O O . PRO A 1 95 ? 12.513 -7.125 -20.847 1.00 91.00 95 PRO A O 1
ATOM 764 N N . GLY A 1 96 ? 14.605 -6.425 -20.404 1.00 86.31 96 GLY A N 1
ATOM 765 C CA . GLY A 1 96 ? 14.373 -5.027 -20.755 1.00 86.31 96 GLY A CA 1
ATOM 766 C C . GLY A 1 96 ? 13.608 -4.219 -19.708 1.00 86.31 96 GLY A C 1
ATOM 767 O O . GLY A 1 96 ? 13.376 -3.044 -19.962 1.00 86.31 96 GLY A O 1
ATOM 768 N N . ARG A 1 97 ? 13.224 -4.792 -18.557 1.00 88.31 97 ARG A N 1
ATOM 769 C CA . ARG A 1 97 ? 12.743 -4.009 -17.411 1.00 88.31 97 ARG A CA 1
ATOM 770 C C . ARG A 1 97 ? 13.908 -3.397 -16.645 1.00 88.31 97 ARG A C 1
ATOM 772 O O . ARG A 1 97 ? 14.961 -4.013 -16.509 1.00 88.31 97 ARG A O 1
ATOM 779 N N . ASP A 1 98 ? 13.688 -2.181 -16.163 1.00 83.62 98 ASP A N 1
ATOM 780 C CA . ASP A 1 98 ? 14.563 -1.545 -15.186 1.00 83.62 98 ASP A CA 1
ATOM 781 C C . ASP A 1 98 ? 14.048 -1.913 -13.796 1.00 83.62 98 ASP A C 1
ATOM 783 O O . ASP A 1 98 ? 12.854 -1.772 -13.549 1.00 83.62 98 ASP A O 1
ATOM 787 N N . SER A 1 99 ? 14.928 -2.423 -12.937 1.00 88.06 99 SER A N 1
ATOM 788 C CA . SER A 1 99 ? 14.635 -2.622 -11.519 1.00 88.06 99 SER A CA 1
ATOM 789 C C . SER A 1 99 ? 15.476 -1.629 -10.737 1.00 88.06 99 S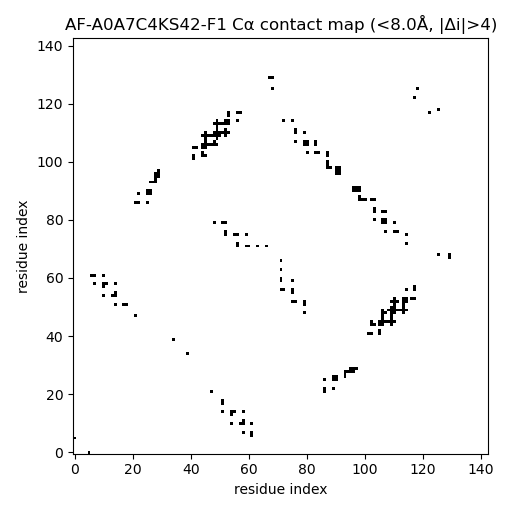ER A C 1
ATOM 791 O O . SER A 1 99 ? 16.705 -1.578 -10.871 1.00 88.06 99 SER A O 1
ATOM 793 N N . SER A 1 100 ? 14.806 -0.826 -9.923 1.00 90.44 100 SER A N 1
ATOM 794 C CA . SER A 1 100 ? 15.399 0.246 -9.153 1.00 90.44 100 SER A CA 1
ATOM 795 C C . SER A 1 100 ? 14.940 0.180 -7.700 1.00 90.44 100 SER A C 1
ATOM 797 O O . SER A 1 100 ? 13.750 0.276 -7.409 1.00 90.44 100 SER A O 1
ATOM 799 N N . PRO A 1 101 ? 15.865 0.196 -6.724 1.00 92.25 101 PRO A N 1
ATOM 800 C CA . PRO A 1 101 ? 15.497 0.392 -5.321 1.00 92.25 101 PRO A CA 1
ATOM 801 C C . PRO A 1 101 ? 14.691 1.679 -5.072 1.00 92.25 101 PRO A C 1
ATOM 803 O O . PRO A 1 101 ? 14.008 1.796 -4.056 1.00 92.25 101 PRO A O 1
ATOM 806 N N . TRP A 1 102 ? 14.771 2.656 -5.983 1.00 93.81 102 TRP A N 1
ATOM 807 C CA . TRP A 1 102 ? 13.990 3.890 -5.928 1.00 93.81 102 TRP A CA 1
ATOM 808 C C . TRP A 1 102 ? 12.506 3.688 -6.231 1.00 93.81 102 TRP A C 1
ATOM 810 O O . TRP A 1 102 ? 11.694 4.471 -5.736 1.00 93.81 102 TRP A O 1
ATOM 820 N N . ASP A 1 103 ? 12.148 2.644 -6.972 1.00 93.81 103 ASP A N 1
ATOM 821 C CA . ASP A 1 103 ? 10.754 2.294 -7.231 1.00 93.81 103 ASP A CA 1
ATOM 822 C C . ASP A 1 103 ? 10.112 1.738 -5.956 1.00 93.81 103 ASP A C 1
ATOM 824 O O . ASP A 1 103 ? 9.105 2.280 -5.507 1.00 93.81 103 ASP A O 1
ATOM 828 N N . ALA A 1 104 ? 10.807 0.866 -5.215 1.00 95.31 104 ALA A N 1
ATOM 829 C CA . ALA A 1 104 ? 10.363 0.442 -3.880 1.00 95.31 104 ALA A CA 1
ATOM 830 C C . ALA A 1 104 ? 10.217 1.612 -2.876 1.00 95.31 104 ALA A C 1
ATOM 832 O O . ALA A 1 104 ? 9.371 1.579 -1.976 1.00 95.31 104 ALA A O 1
ATOM 833 N N . VAL A 1 105 ? 11.022 2.675 -3.003 1.00 96.94 105 VAL A N 1
ATOM 834 C CA . VAL A 1 105 ? 10.842 3.901 -2.201 1.00 96.94 105 VAL A CA 1
ATOM 835 C C . VAL A 1 105 ? 9.570 4.641 -2.620 1.00 96.94 105 VAL A C 1
ATOM 837 O O . VAL A 1 105 ? 8.802 5.065 -1.750 1.00 96.94 105 VAL A O 1
ATOM 840 N N . ALA A 1 106 ? 9.329 4.791 -3.923 1.00 96.88 106 ALA A N 1
ATOM 841 C CA . ALA A 1 106 ? 8.115 5.411 -4.445 1.00 96.88 106 ALA A CA 1
ATOM 842 C C . ALA A 1 106 ? 6.858 4.630 -4.025 1.00 96.88 106 ALA A C 1
ATOM 844 O O . ALA A 1 106 ? 5.889 5.237 -3.555 1.00 96.88 106 ALA A O 1
ATOM 845 N N . ASP A 1 107 ? 6.921 3.300 -4.067 1.00 97.75 107 ASP A N 1
ATOM 846 C CA . ASP A 1 107 ? 5.875 2.392 -3.602 1.00 97.75 107 ASP A CA 1
ATOM 847 C C . ASP A 1 107 ? 5.520 2.660 -2.136 1.00 97.75 107 ASP A C 1
ATOM 849 O O . ASP A 1 107 ? 4.350 2.810 -1.769 1.00 97.75 107 ASP A O 1
ATOM 853 N N . MET A 1 108 ? 6.537 2.799 -1.279 1.00 98.38 108 MET A N 1
ATOM 854 C CA . MET A 1 108 ? 6.348 3.089 0.143 1.00 98.38 108 MET A CA 1
ATOM 855 C C . MET A 1 108 ? 5.767 4.484 0.396 1.00 98.38 108 MET A C 1
ATOM 857 O O . MET A 1 108 ? 4.928 4.638 1.290 1.00 98.38 108 MET A O 1
ATOM 861 N N . VAL A 1 109 ? 6.147 5.496 -0.390 1.00 98.31 109 VAL A N 1
ATOM 862 C CA . VAL A 1 109 ? 5.512 6.827 -0.332 1.00 98.31 109 VAL A CA 1
ATOM 863 C C . VAL A 1 109 ? 4.029 6.717 -0.688 1.00 98.31 109 VAL A C 1
ATOM 865 O O .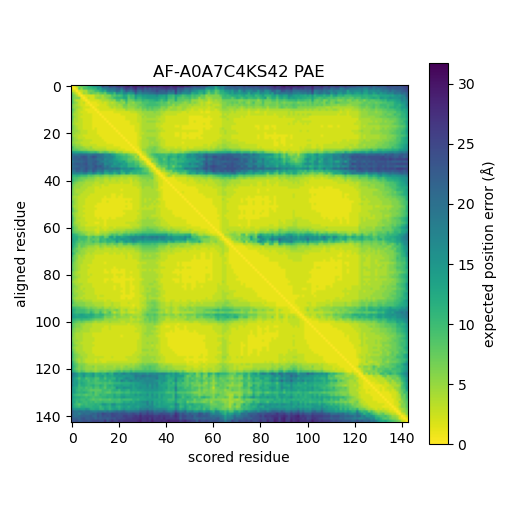 VAL A 1 109 ? 3.175 7.215 0.055 1.00 98.31 109 VAL A O 1
ATOM 868 N N . GLY A 1 110 ? 3.714 5.999 -1.767 1.00 98.31 110 GLY A N 1
ATOM 869 C CA . GLY A 1 110 ? 2.349 5.654 -2.151 1.00 98.31 110 GLY A CA 1
ATOM 870 C C . GLY A 1 110 ? 1.583 4.986 -1.014 1.00 98.31 110 GLY A C 1
ATOM 871 O O . GLY A 1 110 ? 0.488 5.417 -0.646 1.00 98.31 110 GLY A O 1
ATOM 872 N N . ALA A 1 111 ? 2.196 3.989 -0.381 1.00 98.25 111 ALA A N 1
ATOM 873 C CA . ALA A 1 111 ? 1.607 3.219 0.703 1.00 98.25 111 ALA A CA 1
ATOM 874 C C . ALA A 1 111 ? 1.249 4.069 1.926 1.00 98.25 111 ALA A C 1
ATOM 876 O O . ALA A 1 111 ? 0.160 3.935 2.503 1.00 98.25 111 ALA A O 1
ATOM 877 N N . VAL A 1 112 ? 2.153 4.967 2.326 1.00 98.12 112 VAL A N 1
ATOM 878 C CA . VAL A 1 112 ? 1.910 5.917 3.417 1.00 98.12 112 VAL A CA 1
ATOM 879 C C . VAL A 1 112 ? 0.716 6.797 3.066 1.00 98.12 112 VAL A C 1
ATOM 881 O O . VAL A 1 112 ? -0.244 6.847 3.834 1.00 98.12 112 VAL A O 1
ATOM 884 N N . LEU A 1 113 ? 0.702 7.412 1.885 1.00 98.12 113 LEU A N 1
ATOM 885 C CA . LEU A 1 113 ? -0.403 8.272 1.461 1.00 98.12 113 LEU A CA 1
ATOM 886 C C . LEU A 1 113 ? -1.736 7.510 1.383 1.00 98.12 113 LEU A C 1
ATOM 888 O O . LEU A 1 113 ? -2.738 7.973 1.929 1.00 98.12 113 LEU A O 1
ATOM 892 N N . GLY A 1 114 ? -1.755 6.320 0.783 1.00 97.69 114 GLY A N 1
ATOM 893 C CA . GLY A 1 114 ? -2.959 5.498 0.624 1.00 97.69 114 GLY A CA 1
ATOM 894 C C . GLY A 1 114 ? -3.544 5.053 1.959 1.00 97.69 114 GLY A C 1
ATOM 895 O O . GLY A 1 114 ? -4.752 5.160 2.196 1.00 97.69 114 GLY A O 1
ATOM 896 N N . SER A 1 115 ? -2.680 4.622 2.877 1.00 95.75 115 SER A N 1
ATOM 897 C CA . SER A 1 115 ? -3.091 4.225 4.226 1.00 95.75 115 SER A CA 1
ATOM 898 C C . SER A 1 115 ? -3.573 5.409 5.076 1.00 95.75 115 SER A C 1
ATOM 900 O O . SER A 1 115 ? -4.563 5.272 5.804 1.00 95.75 115 SER A O 1
ATOM 902 N N . LEU A 1 116 ? -2.955 6.589 4.943 1.00 93.12 116 LEU A N 1
ATOM 903 C CA . LEU A 1 116 ? -3.400 7.817 5.609 1.00 93.12 116 LEU A CA 1
ATOM 904 C C . LEU A 1 116 ? -4.735 8.318 5.060 1.00 93.12 116 LEU A C 1
ATOM 906 O O . LEU A 1 116 ? -5.612 8.664 5.850 1.00 93.12 116 LEU A O 1
ATOM 910 N N . VAL A 1 117 ? -4.936 8.305 3.740 1.00 95.50 117 VAL A N 1
ATOM 911 C CA . VAL A 1 117 ? -6.225 8.656 3.120 1.00 95.50 117 VAL A CA 1
ATOM 912 C C . VAL A 1 117 ? -7.315 7.704 3.595 1.00 95.50 117 VAL A C 1
ATOM 914 O O . VAL A 1 117 ? -8.388 8.148 4.008 1.00 95.50 117 VAL A O 1
ATOM 917 N N . PHE A 1 118 ? -7.034 6.401 3.628 1.00 93.56 118 PHE A N 1
ATOM 918 C CA . PHE A 1 118 ? -7.962 5.425 4.183 1.00 93.56 118 PHE A CA 1
ATOM 919 C C . PHE A 1 118 ? -8.323 5.764 5.639 1.00 93.56 118 PHE A C 1
ATOM 921 O O . PHE A 1 118 ? -9.500 5.767 6.014 1.00 93.56 118 PHE A O 1
ATOM 928 N N . TYR A 1 119 ? -7.330 6.104 6.464 1.00 88.31 119 TYR A N 1
ATOM 929 C CA . TYR A 1 119 ? -7.571 6.517 7.843 1.00 88.31 119 TYR A CA 1
ATOM 930 C C . TYR A 1 119 ? -8.332 7.843 7.938 1.00 88.31 119 TYR A C 1
ATOM 932 O O . TYR A 1 119 ? -9.183 7.980 8.803 1.00 88.31 119 TYR A O 1
ATOM 940 N N . GLY A 1 120 ? -8.099 8.812 7.057 1.00 88.00 120 GLY A N 1
ATOM 941 C CA . GLY A 1 120 ? -8.856 10.065 7.019 1.00 88.00 120 GLY A CA 1
ATOM 942 C C . GLY A 1 120 ? -10.337 9.831 6.715 1.00 88.00 120 GLY A C 1
ATOM 943 O O . GLY A 1 120 ? -11.208 10.336 7.421 1.00 88.00 120 GLY A O 1
ATOM 944 N N . VAL A 1 121 ? -10.628 8.983 5.726 1.00 89.44 121 VAL A N 1
ATOM 945 C CA . VAL A 1 121 ? -11.998 8.676 5.281 1.00 89.44 121 VAL A CA 1
ATOM 946 C C . VAL A 1 121 ? -12.749 7.798 6.289 1.00 89.44 121 VAL A C 1
ATOM 948 O O . VAL A 1 121 ? -13.939 8.000 6.539 1.00 89.44 121 VAL A O 1
ATOM 951 N N . PHE A 1 122 ? -12.077 6.819 6.901 1.00 84.06 122 PHE A N 1
ATOM 952 C CA . PHE A 1 122 ? -12.712 5.838 7.794 1.00 84.06 122 PHE A CA 1
ATOM 953 C C . PHE A 1 122 ? -12.371 6.025 9.282 1.00 84.06 122 PHE A C 1
ATOM 955 O O . PHE A 1 122 ? -12.873 5.283 10.136 1.00 84.06 122 PHE A O 1
ATOM 962 N N . GLY A 1 123 ? -11.576 7.038 9.618 1.00 70.06 123 GLY A N 1
ATOM 963 C CA . GLY A 1 123 ? -10.966 7.257 10.932 1.00 70.06 123 GLY A CA 1
ATOM 964 C C . GLY A 1 123 ? -11.951 7.499 12.056 1.00 70.06 123 GLY A C 1
ATOM 965 O O . GLY A 1 123 ? -11.705 7.056 13.172 1.00 70.06 123 GLY A O 1
ATOM 966 N N . VAL A 1 124 ? -13.117 8.090 11.781 1.00 67.75 124 VAL A N 1
ATOM 967 C CA . VAL A 1 124 ? -14.180 8.253 12.794 1.00 67.75 124 VAL A CA 1
ATOM 968 C C . VAL A 1 124 ? -14.621 6.895 13.350 1.00 67.75 124 VAL A C 1
ATOM 970 O O . VAL A 1 124 ? -14.885 6.755 14.544 1.00 67.75 124 VAL A O 1
ATOM 973 N N . ARG A 1 125 ? -14.666 5.854 12.509 1.00 72.62 125 ARG A N 1
ATOM 974 C CA . ARG A 1 125 ? -15.014 4.494 12.952 1.00 72.62 125 ARG A CA 1
ATOM 975 C C . ARG A 1 125 ? -13.869 3.832 13.715 1.00 72.62 125 ARG A C 1
ATOM 977 O O . ARG A 1 125 ? -14.142 3.002 14.578 1.00 72.62 125 ARG A O 1
ATOM 984 N N . LEU A 1 126 ? -12.624 4.184 13.397 1.00 74.06 126 LEU A N 1
ATOM 985 C CA . LEU A 1 126 ? -11.422 3.630 14.020 1.00 74.06 126 LEU A CA 1
ATOM 986 C C . LEU A 1 126 ? -11.160 4.253 15.393 1.00 74.06 126 LEU A C 1
ATOM 988 O O . LEU A 1 126 ? -11.039 3.511 16.361 1.00 74.06 126 LEU A O 1
ATOM 992 N N . ARG A 1 127 ? -11.253 5.581 15.519 1.00 74.38 127 ARG A N 1
ATOM 993 C CA . ARG A 1 127 ? -11.151 6.301 16.801 1.00 74.38 127 ARG A CA 1
ATOM 994 C 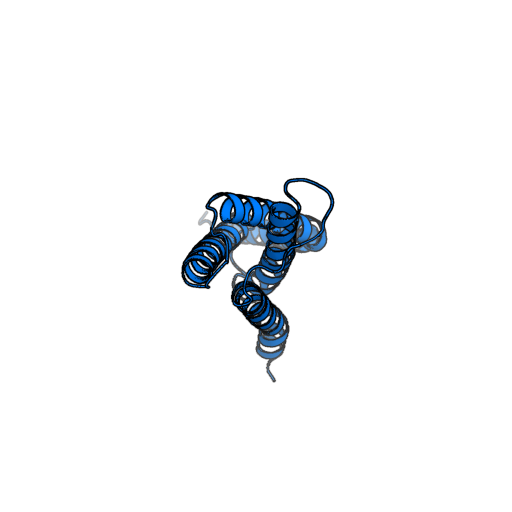C . ARG A 1 127 ? -12.177 5.806 17.821 1.00 74.38 127 ARG A C 1
ATOM 996 O O . ARG A 1 127 ? -11.815 5.406 18.919 1.00 74.38 127 ARG A O 1
ATOM 1003 N N . ARG A 1 128 ? -13.445 5.663 17.412 1.00 76.00 128 ARG A N 1
ATOM 1004 C CA . ARG A 1 128 ? -14.504 5.096 18.272 1.00 76.00 128 ARG A CA 1
ATOM 1005 C C . ARG A 1 128 ? -14.242 3.645 18.702 1.00 76.00 128 ARG A C 1
ATOM 1007 O O . ARG A 1 128 ? -14.837 3.172 19.667 1.00 76.00 128 ARG A O 1
ATOM 1014 N N . ARG A 1 129 ? -13.459 2.869 17.942 1.00 75.19 129 ARG A N 1
ATOM 1015 C CA . ARG A 1 129 ? -13.051 1.508 18.345 1.00 75.19 129 ARG A CA 1
ATOM 1016 C C . ARG A 1 129 ? -11.933 1.566 19.378 1.00 75.19 129 ARG A C 1
ATOM 1018 O O . ARG A 1 129 ? -11.998 0.821 20.349 1.00 75.19 129 ARG A O 1
ATOM 1025 N N . GLU A 1 130 ? -10.964 2.456 19.189 1.00 78.25 130 GLU A N 1
ATOM 1026 C CA . GLU A 1 130 ? -9.870 2.673 20.139 1.00 78.25 130 GLU A CA 1
ATOM 1027 C C . GLU A 1 130 ? -10.385 3.183 21.490 1.00 78.25 130 GLU A C 1
ATOM 1029 O O . GLU A 1 130 ? -10.019 2.622 22.518 1.00 78.25 130 GLU A O 1
ATOM 1034 N N . GLU A 1 131 ? -11.313 4.144 21.494 1.00 82.12 131 GLU A N 1
ATOM 1035 C CA . GLU A 1 131 ? -11.958 4.664 22.712 1.00 82.12 131 GLU A CA 1
ATOM 1036 C C . GLU A 1 131 ? -12.698 3.565 23.493 1.00 82.12 131 GLU A C 1
ATOM 1038 O O . GLU A 1 131 ? -12.489 3.400 24.694 1.00 82.12 131 GLU A O 1
ATOM 1043 N N . ARG A 1 132 ? -13.520 2.750 22.812 1.00 81.12 132 ARG A N 1
ATOM 1044 C CA . ARG A 1 132 ? -14.217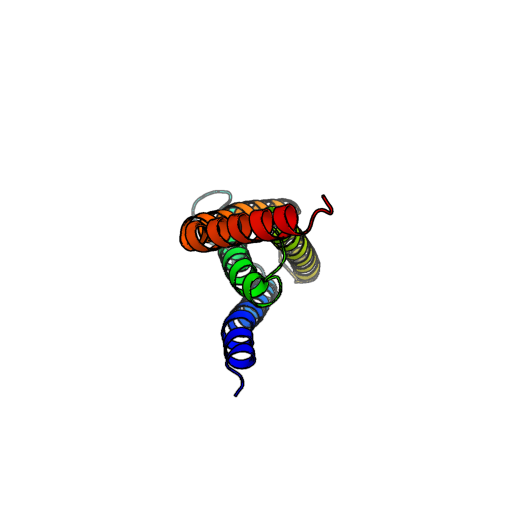 1.610 23.441 1.00 81.12 132 ARG A CA 1
ATOM 1045 C C . ARG A 1 132 ? -13.253 0.573 24.013 1.00 81.12 132 ARG A C 1
ATOM 1047 O O . ARG A 1 132 ? -13.518 -0.001 25.067 1.00 81.12 132 ARG A O 1
ATOM 1054 N N . ARG A 1 133 ? -12.139 0.321 23.321 1.00 79.31 133 ARG A N 1
ATOM 1055 C CA . ARG A 1 133 ? -11.092 -0.587 23.796 1.00 79.31 133 ARG A CA 1
ATOM 1056 C C . ARG A 1 133 ? -10.431 -0.038 25.058 1.00 79.31 133 ARG A C 1
ATOM 1058 O O . ARG A 1 133 ? -10.346 -0.773 26.031 1.00 79.31 133 ARG A O 1
ATOM 1065 N N . ALA A 1 134 ? -10.049 1.240 25.068 1.00 82.75 134 ALA A N 1
ATOM 1066 C CA . ALA A 1 134 ? -9.454 1.886 26.238 1.00 82.75 134 ALA A CA 1
ATOM 1067 C C . ALA A 1 134 ? -10.381 1.825 27.465 1.00 82.75 134 ALA A C 1
ATOM 1069 O O . ALA A 1 134 ? -9.923 1.523 28.561 1.00 82.75 134 ALA A O 1
ATOM 1070 N N . GLN A 1 135 ? -11.691 2.019 27.275 1.00 82.50 135 GLN A N 1
ATOM 1071 C CA . GLN A 1 135 ? -12.688 1.866 28.345 1.00 82.50 135 GLN A CA 1
ATOM 1072 C C . GLN A 1 135 ? -12.804 0.420 28.853 1.00 82.50 135 GLN A C 1
ATOM 1074 O O . GLN A 1 135 ? -12.913 0.202 30.055 1.00 82.50 135 GLN A O 1
ATOM 1079 N N . THR A 1 136 ? -12.750 -0.570 27.955 1.00 83.19 136 THR A N 1
ATOM 1080 C CA . THR A 1 136 ? -12.797 -1.997 28.329 1.00 83.19 136 THR A CA 1
ATOM 1081 C C . THR A 1 136 ? -11.540 -2.414 29.099 1.00 83.19 136 THR A C 1
ATOM 1083 O O . THR A 1 136 ? -11.639 -3.130 30.088 1.00 83.19 136 THR A O 1
ATOM 1086 N N . GLU A 1 137 ? -10.363 -1.948 28.672 1.00 83.69 137 GLU A N 1
ATOM 1087 C CA . GLU A 1 137 ? -9.086 -2.219 29.347 1.00 83.69 137 GLU A CA 1
ATOM 1088 C C . GLU A 1 137 ? -9.016 -1.537 30.722 1.00 83.69 137 GLU A C 1
ATOM 1090 O O . GLU A 1 137 ? -8.588 -2.164 31.686 1.00 83.69 137 GLU A O 1
ATOM 1095 N N . ALA A 1 138 ? -9.497 -0.294 30.838 1.00 82.25 138 ALA A N 1
ATOM 1096 C CA . ALA A 1 138 ? -9.544 0.433 32.107 1.00 82.25 138 ALA A CA 1
ATOM 1097 C C . ALA A 1 138 ? -10.535 -0.180 33.112 1.00 82.25 138 ALA A C 1
ATOM 1099 O O . ALA A 1 138 ? -10.246 -0.219 34.302 1.00 82.25 138 ALA A O 1
ATOM 1100 N N . GLY A 1 139 ? -11.683 -0.684 32.645 1.00 78.06 139 GLY A N 1
ATOM 1101 C CA . GLY A 1 139 ? -12.671 -1.357 33.497 1.00 78.06 139 GLY A CA 1
ATOM 1102 C C . GLY A 1 139 ? -12.301 -2.790 33.903 1.00 78.06 139 GLY A C 1
ATOM 1103 O O . GLY A 1 139 ? -12.921 -3.335 34.809 1.00 78.06 139 GLY A O 1
ATOM 1104 N N . ALA A 1 140 ? -11.315 -3.405 33.242 1.00 73.31 140 ALA A N 1
ATOM 1105 C CA . ALA A 1 140 ? -10.823 -4.752 33.545 1.00 73.31 140 ALA A CA 1
ATOM 1106 C C . ALA A 1 140 ? -9.586 -4.764 34.466 1.00 73.31 140 ALA A C 1
ATOM 1108 O O . ALA A 1 140 ? -9.113 -5.842 34.830 1.00 73.31 140 ALA A O 1
ATOM 1109 N N . ALA A 1 141 ? -9.047 -3.595 34.832 1.00 54.81 141 ALA A N 1
ATOM 1110 C CA . ALA A 1 141 ? -7.972 -3.501 35.812 1.00 54.81 141 ALA A CA 1
ATOM 1111 C C . ALA A 1 141 ? -8.518 -3.863 37.210 1.00 54.81 141 ALA A C 1
ATOM 1113 O O . ALA A 1 141 ? -9.528 -3.284 37.616 1.00 54.81 141 ALA A O 1
ATOM 1114 N N . PRO A 1 142 ? -7.912 -4.822 37.939 1.00 57.47 142 PRO A N 1
ATOM 1115 C CA . PRO A 1 142 ? -8.356 -5.154 39.288 1.00 57.47 142 PRO A CA 1
ATOM 1116 C C . PRO A 1 142 ? -8.178 -3.933 40.200 1.00 57.47 142 PRO A C 1
ATOM 1118 O O . PRO A 1 142 ? -7.122 -3.299 40.175 1.00 57.47 142 PRO A O 1
ATOM 1121 N N . VAL A 1 143 ? -9.244 -3.605 40.940 1.00 63.34 143 VAL A N 1
ATOM 1122 C CA . VAL A 1 143 ? -9.288 -2.552 41.972 1.00 63.34 143 VAL A CA 1
ATOM 1123 C C . VAL A 1 143 ? -8.375 -2.915 43.135 1.00 63.34 143 VAL A C 1
ATOM 1125 O O . VAL A 1 143 ? -8.396 -4.104 43.530 1.00 63.34 143 VAL A O 1
#

pLDDT: mean 87.71, std 11.12, range [53.91, 98.56]

Nearest PDB structures (foldseek):
  8wgc-assembly1_A  TM=3.377E-01  e=4.004E+00  Homo sapiens

Mean predicted aligned error: 6.49 Å

Solvent-accessible surface area (backbone atoms only — not comparable to full-atom values): 7784 Å² total; per-residue (Å²): 128,61,77,65,59,56,53,43,50,72,32,44,47,62,38,54,54,47,53,54,47,53,57,54,59,51,64,50,54,60,68,88,73,88,60,97,52,90,63,54,66,40,52,50,36,15,51,52,27,15,53,50,28,32,36,44,50,57,30,47,58,72,74,47,75,91,55,56,69,68,61,51,51,52,50,47,52,54,53,48,52,54,48,36,53,51,47,42,59,52,18,63,74,30,73,75,38,85,57,50,78,65,41,44,51,25,23,49,56,13,26,52,51,18,40,49,51,45,41,68,77,48,30,75,64,48,52,58,48,51,53,55,47,54,52,53,56,62,70,67,55,84,129

Foldseek 3Di:
DPPLVVQLCVLVVVLVVLLVVLLVVLLDADDPPPDPDPCPLLLVLLQSLLVNLLSQLSNCCSPPVPDALVVSLVVSLVVQLVSLVVSLVSSVPRPNGDRDPSSSVSSSNSNVNSSVVSCVVCVVVRVVSVVVNVVVVVVPPDD